Protein AF-A0A6M1YH96-F1 (afdb_monomer)

pLDDT: mean 87.59, std 16.26, range [47.84, 98.88]

Radius of gyration: 25.73 Å; Cα contacts (8 Å, |Δi|>4): 269; chains: 1; bounding box: 36×38×91 Å

Secondary structure (DSSP, 8-state):
--HHHHHHHHHHHHHTT-------PPPPS--PPPPSS-EEEEEEEP-SS-GGG-EEEEEE-STT--EEEE-TTS-EEEEPSP-SSEEEEEEEEEEEETTEEEEEEEEEETTTTEEEEEEE-TTT--EEE---SS--S--

Nearest PDB structures (foldseek):
  4v0o-assembly3_D  TM=5.963E-01  e=3.614E-01  Chlamydomonas reinhardtii
  4v0o-assembly1_F  TM=4.818E-01  e=2.767E-01  Chlamydomonas reinhardtii
  7d4i-assembly1_AF  TM=5.792E-01  e=1.449E+00  Saccharomyces cerevisiae S288C
  8hmd-assembly1_A  TM=5.738E-01  e=1.170E+00  Tetrahymena thermophila
  4v0m-assembly3_D  TM=4.833E-01  e=6.504E-01  Chlamydomonas reinhardtii

Sequence (139 aa):
MRIFKNSIYIFILLFFAACTKDVKKPAPKIITTDVYGDADECAFWIDQKDPQNSVLIGNDKSNIGALYVWDLEGNLIYKTDTLNRPVGVDVRYGMKIYNREVDIVVCALRSSNELKVFEIDPKTRKLIDITTKDKILTK

Mean predicted aligned error: 9.09 Å

Solvent-accessible surface area (backbone atoms only — not comparable to full-atom values): 8190 Å² total; per-residue (Å²): 142,67,71,70,63,60,55,54,55,56,56,57,59,62,62,72,67,66,78,77,78,80,74,79,69,88,71,78,94,64,64,61,64,83,67,95,67,40,73,78,42,57,34,67,49,74,36,88,90,46,65,84,74,18,32,44,34,33,30,14,48,27,77,78,9,26,47,39,30,21,42,79,76,17,48,76,77,41,67,57,71,75,32,49,21,30,43,67,41,46,64,50,72,68,43,54,40,77,95,40,70,40,37,37,39,38,32,33,26,71,79,76,78,42,72,47,37,20,38,52,40,88,87,78,65,41,75,42,85,66,60,54,98,87,53,78,71,60,113

Foldseek 3Di:
DPVVVVVVVVVVVVVVPPDPPPPPDDDDPAEADDDPAAWDDWDKDADPVDRQLIWIWTWHQAQQIWIFIAGPNRYTQDTDGGQGRWDDWDKDFQADQPPDTFIWIWTARPVVRDIWIWTQDSVRRYTHTPDDDPDDRHD

Structure (mmCIF, N/CA/C/O backbone):
data_AF-A0A6M1YH96-F1
#
_entry.id   AF-A0A6M1YH96-F1
#
loop_
_atom_site.group_PDB
_atom_site.id
_atom_site.type_symbol
_atom_site.label_atom_id
_atom_site.label_alt_id
_atom_site.label_comp_id
_atom_site.label_asym_id
_atom_site.label_entity_id
_atom_site.label_seq_id
_atom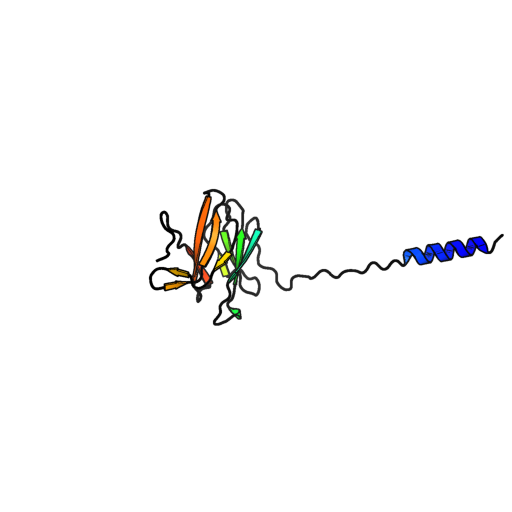_site.pdbx_PDB_ins_code
_atom_site.Cartn_x
_atom_site.Cartn_y
_atom_site.Cartn_z
_atom_site.occupancy
_atom_site.B_iso_or_equiv
_atom_site.auth_seq_id
_atom_site.auth_comp_id
_atom_site.auth_asym_id
_atom_site.auth_atom_id
_atom_site.pdbx_PDB_model_num
ATOM 1 N N . MET A 1 1 ? 15.737 -28.433 -71.567 1.00 50.66 1 MET A N 1
ATOM 2 C CA . MET A 1 1 ? 16.138 -28.339 -70.139 1.00 50.66 1 MET A CA 1
ATOM 3 C C . MET A 1 1 ? 16.320 -26.881 -69.664 1.00 50.66 1 MET A C 1
ATOM 5 O O . MET A 1 1 ? 17.292 -26.561 -68.994 1.00 50.66 1 MET A O 1
ATOM 9 N N . ARG A 1 2 ? 15.398 -25.967 -70.013 1.00 49.03 2 ARG A N 1
ATOM 10 C CA . ARG A 1 2 ? 15.454 -24.533 -69.629 1.00 49.03 2 ARG A CA 1
ATOM 11 C C . ARG A 1 2 ? 14.196 -24.069 -68.873 1.00 49.03 2 ARG A C 1
ATOM 13 O O . ARG A 1 2 ? 14.260 -23.105 -68.128 1.00 49.03 2 ARG A O 1
ATOM 20 N N . ILE A 1 3 ? 13.096 -24.819 -68.998 1.00 49.41 3 ILE A N 1
ATOM 21 C CA . ILE A 1 3 ? 11.785 -24.525 -68.394 1.00 49.41 3 ILE A CA 1
ATOM 22 C C . ILE A 1 3 ? 11.747 -24.897 -66.894 1.00 49.41 3 ILE A C 1
ATOM 24 O O . ILE A 1 3 ? 11.157 -24.178 -66.098 1.00 49.41 3 ILE A O 1
ATOM 28 N N . PHE A 1 4 ? 12.476 -25.938 -66.470 1.00 49.97 4 PHE A N 1
ATOM 29 C CA . PHE A 1 4 ? 12.535 -26.362 -65.058 1.00 49.97 4 PHE A CA 1
ATOM 30 C C . PHE A 1 4 ? 13.369 -25.445 -64.145 1.00 49.97 4 PHE A C 1
ATOM 32 O O . PHE A 1 4 ? 13.139 -25.426 -62.940 1.00 49.97 4 PHE A O 1
ATOM 39 N N . LYS A 1 5 ? 14.304 -24.649 -64.691 1.00 49.66 5 LYS A N 1
ATOM 40 C CA . LYS A 1 5 ? 15.101 -23.702 -63.886 1.00 49.66 5 LYS A CA 1
ATOM 41 C C . LYS A 1 5 ? 14.273 -22.493 -63.442 1.00 49.66 5 LYS A C 1
ATOM 43 O O . LYS A 1 5 ? 14.375 -22.096 -62.290 1.00 49.66 5 LYS A O 1
ATOM 48 N N . ASN A 1 6 ? 13.398 -21.969 -64.304 1.00 47.84 6 ASN A N 1
ATOM 49 C CA . ASN A 1 6 ? 12.561 -20.805 -63.977 1.00 47.84 6 ASN A CA 1
ATOM 50 C C . ASN A 1 6 ? 11.450 -21.137 -62.963 1.00 47.84 6 ASN A C 1
ATOM 52 O O . ASN A 1 6 ? 11.060 -20.274 -62.182 1.00 47.84 6 ASN A O 1
ATOM 56 N N . SER A 1 7 ? 10.992 -22.393 -62.925 1.00 53.00 7 SER A N 1
ATOM 57 C CA . SER A 1 7 ? 9.973 -22.853 -61.971 1.00 53.00 7 SER A CA 1
ATOM 58 C C . SER A 1 7 ? 10.498 -22.968 -60.531 1.00 53.00 7 SER A C 1
ATOM 60 O O . SER A 1 7 ? 9.726 -22.804 -59.590 1.00 53.00 7 SER A O 1
ATOM 62 N N . ILE A 1 8 ? 11.805 -23.200 -60.348 1.00 56.47 8 ILE A N 1
ATOM 63 C CA . ILE A 1 8 ? 12.463 -23.248 -59.029 1.00 56.47 8 ILE A CA 1
ATOM 64 C C . ILE A 1 8 ? 12.572 -21.850 -58.403 1.00 56.47 8 ILE A C 1
ATOM 66 O O . ILE A 1 8 ? 12.340 -21.697 -57.206 1.00 56.47 8 ILE A O 1
ATOM 70 N N . TYR A 1 9 ? 12.847 -20.814 -59.202 1.00 56.97 9 TYR A N 1
ATOM 71 C CA . TYR A 1 9 ? 12.941 -19.438 -58.699 1.00 56.97 9 TYR A CA 1
ATOM 72 C C . TYR A 1 9 ?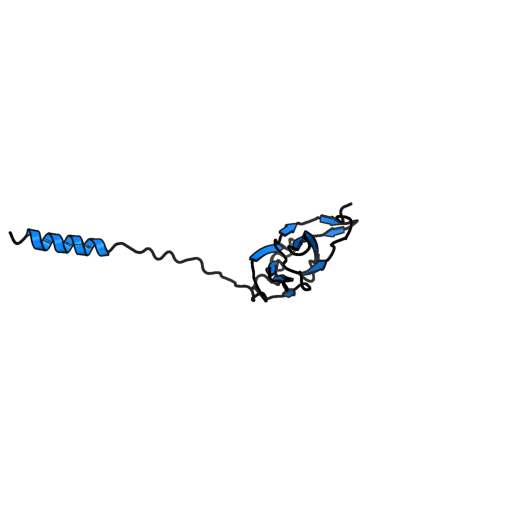 11.588 -18.879 -58.231 1.00 56.97 9 TYR A C 1
ATOM 74 O O . TYR A 1 9 ? 11.545 -18.143 -57.249 1.00 56.97 9 TYR A O 1
ATOM 82 N N . ILE A 1 10 ? 10.479 -19.273 -58.868 1.00 55.97 10 ILE A N 1
ATOM 83 C CA . ILE A 1 10 ? 9.119 -18.871 -58.460 1.00 55.97 10 ILE A CA 1
ATOM 84 C C . ILE A 1 10 ? 8.731 -19.505 -57.114 1.00 55.97 10 ILE A C 1
ATOM 86 O O . ILE A 1 10 ? 8.120 -18.846 -56.275 1.00 55.97 10 ILE A O 1
ATOM 90 N N . PHE A 1 11 ? 9.139 -20.753 -56.865 1.00 54.44 11 PHE A N 1
ATOM 91 C CA . PHE A 1 11 ? 8.855 -21.450 -55.605 1.00 54.44 11 PHE A CA 1
ATOM 92 C C . PHE A 1 11 ? 9.676 -20.902 -54.421 1.00 54.44 11 PHE A C 1
ATOM 94 O O . PHE A 1 11 ? 9.179 -20.841 -53.300 1.00 54.44 11 PHE A O 1
ATOM 101 N N . ILE A 1 12 ? 10.908 -20.439 -54.674 1.00 57.12 12 ILE A N 1
ATOM 102 C CA . ILE A 1 12 ? 11.766 -19.784 -53.670 1.00 57.12 12 ILE A CA 1
ATOM 103 C C . ILE A 1 12 ? 11.239 -18.383 -53.311 1.00 57.12 12 ILE A C 1
ATOM 105 O O . ILE A 1 12 ? 11.290 -17.996 -52.145 1.00 57.12 12 ILE A O 1
ATOM 109 N N . LEU A 1 13 ? 10.671 -17.641 -54.271 1.00 54.78 13 LEU A N 1
ATOM 110 C CA . LEU A 1 13 ? 10.087 -16.317 -54.013 1.00 54.78 13 LEU A CA 1
ATOM 111 C C . LEU A 1 13 ? 8.808 -16.389 -53.154 1.00 54.78 13 LEU A C 1
ATOM 113 O O . LEU A 1 13 ? 8.570 -15.517 -52.324 1.00 54.78 13 LEU A O 1
ATOM 117 N N . LEU A 1 14 ? 8.006 -17.447 -53.321 1.00 55.12 14 LEU A N 1
ATOM 118 C CA . LEU A 1 14 ? 6.779 -17.683 -52.546 1.00 55.12 14 LEU A CA 1
ATOM 119 C C . LEU A 1 14 ? 7.045 -18.105 -51.089 1.00 55.12 14 LEU A C 1
ATOM 121 O O . LEU A 1 14 ? 6.179 -17.914 -50.239 1.00 55.12 14 LEU A O 1
ATOM 125 N N . PHE A 1 15 ? 8.237 -18.621 -50.774 1.00 54.28 15 PHE A N 1
ATOM 126 C CA . PHE A 1 15 ? 8.600 -19.034 -49.412 1.00 54.28 15 PHE A CA 1
ATOM 127 C C . PHE A 1 15 ? 8.973 -17.859 -48.487 1.00 54.28 15 PHE A C 1
ATOM 129 O O . PHE A 1 15 ? 8.875 -17.985 -47.269 1.00 54.28 15 PHE A O 1
ATOM 136 N N . PHE A 1 16 ? 9.351 -16.700 -49.041 1.00 56.59 16 PHE A N 1
ATOM 137 C CA . PHE A 1 16 ? 9.677 -15.496 -48.260 1.00 56.59 16 PHE A CA 1
ATOM 138 C C . PHE A 1 16 ? 8.459 -14.630 -47.904 1.00 56.59 16 PHE A C 1
ATOM 140 O O . PHE A 1 16 ? 8.587 -13.698 -47.116 1.00 56.59 16 PHE A O 1
ATOM 147 N N . ALA A 1 17 ? 7.266 -14.958 -48.407 1.00 57.16 17 ALA A N 1
ATOM 148 C CA . ALA A 1 17 ? 6.011 -14.317 -48.007 1.00 57.16 17 ALA A CA 1
ATOM 149 C C . ALA A 1 17 ? 5.386 -14.971 -46.754 1.00 57.16 17 ALA A C 1
ATOM 151 O O . ALA A 1 17 ? 4.170 -14.925 -46.557 1.00 57.16 17 ALA A O 1
ATOM 152 N N . ALA A 1 18 ? 6.202 -15.607 -45.906 1.00 60.16 18 ALA A N 1
ATOM 153 C CA . ALA A 1 18 ? 5.763 -16.080 -44.602 1.00 60.16 18 ALA A CA 1
ATOM 154 C C . ALA A 1 18 ? 5.427 -14.864 -43.724 1.00 60.16 18 ALA A C 1
ATOM 156 O O . ALA A 1 18 ? 6.298 -14.152 -43.232 1.00 60.16 18 ALA A O 1
ATOM 157 N N . CYS A 1 19 ? 4.128 -14.615 -43.583 1.00 64.25 19 CYS A N 1
ATOM 158 C CA . CYS A 1 19 ? 3.533 -13.548 -42.795 1.00 64.25 19 CYS A CA 1
ATOM 159 C C . CYS A 1 19 ? 4.066 -13.562 -41.350 1.00 64.25 19 CYS A C 1
ATOM 161 O O . CYS A 1 19 ? 3.669 -14.403 -40.540 1.00 64.25 19 CYS A O 1
ATOM 163 N N . THR A 1 20 ? 4.930 -12.607 -41.001 1.00 64.88 20 THR A N 1
ATOM 164 C CA . THR A 1 20 ? 5.173 -12.243 -39.604 1.00 64.88 20 THR A CA 1
ATOM 165 C C . THR A 1 20 ? 3.915 -11.540 -39.115 1.00 64.88 20 THR A C 1
ATOM 167 O O . THR A 1 20 ? 3.715 -10.353 -39.366 1.00 64.88 20 THR A O 1
ATOM 170 N N . LYS A 1 21 ? 3.007 -12.275 -38.469 1.00 65.94 21 LYS A N 1
ATOM 171 C CA . LYS A 1 21 ? 1.923 -11.635 -37.725 1.00 65.94 21 LYS A CA 1
ATOM 172 C C . LYS A 1 21 ? 2.576 -10.823 -36.609 1.00 65.94 21 LYS A C 1
ATOM 174 O O . LYS A 1 21 ? 2.999 -11.399 -35.611 1.00 65.94 21 LYS A O 1
ATOM 179 N N . ASP A 1 22 ? 2.678 -9.510 -36.800 1.00 71.25 22 ASP A N 1
ATOM 180 C CA . ASP A 1 22 ? 3.011 -8.569 -35.736 1.00 71.25 22 ASP A CA 1
ATOM 181 C C . ASP A 1 22 ? 1.910 -8.674 -34.682 1.00 71.25 22 ASP A C 1
ATOM 183 O O . ASP A 1 22 ? 0.830 -8.087 -34.793 1.00 71.25 22 ASP A O 1
ATOM 187 N N . VAL A 1 23 ? 2.143 -9.508 -33.671 1.00 73.50 23 VAL A N 1
ATOM 188 C CA . VAL A 1 23 ? 1.274 -9.568 -32.504 1.00 73.50 23 VAL A CA 1
ATOM 189 C C . VAL A 1 23 ? 1.504 -8.265 -31.759 1.00 73.50 23 VAL A C 1
ATOM 191 O O . VAL A 1 23 ? 2.478 -8.118 -31.019 1.00 73.50 23 VAL A O 1
ATOM 194 N N . LYS A 1 24 ? 0.622 -7.292 -31.998 1.00 81.88 24 LYS A N 1
ATOM 195 C CA . LYS A 1 24 ? 0.617 -6.016 -31.289 1.00 81.88 24 LYS A CA 1
ATOM 196 C C . LYS A 1 24 ? 0.474 -6.319 -29.797 1.00 81.88 24 LYS A C 1
ATOM 198 O O . LYS A 1 24 ? 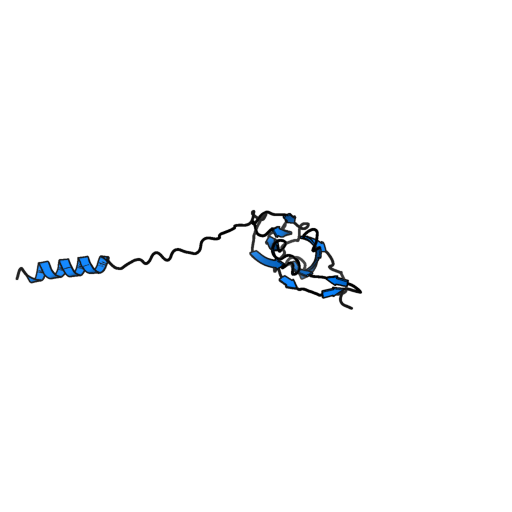-0.599 -6.706 -29.339 1.00 81.88 24 LYS A O 1
ATOM 203 N N . LYS A 1 25 ? 1.582 -6.220 -29.058 1.00 84.06 25 LYS A N 1
ATOM 204 C CA . LYS A 1 25 ? 1.589 -6.471 -27.616 1.00 84.06 25 LYS A CA 1
ATOM 205 C C . LYS A 1 25 ? 0.658 -5.461 -26.940 1.00 84.06 25 LYS A C 1
ATOM 207 O O . LYS A 1 25 ? 0.642 -4.300 -27.361 1.00 84.06 25 LYS A O 1
ATOM 212 N N . PRO A 1 26 ? -0.116 -5.873 -25.924 1.00 87.56 26 PRO A N 1
ATOM 213 C CA . PRO A 1 26 ? -0.884 -4.919 -25.144 1.00 87.56 26 PRO A CA 1
ATOM 214 C C . PRO A 1 26 ? 0.089 -3.910 -24.527 1.00 87.56 26 PRO A C 1
ATOM 216 O O . PRO A 1 26 ? 1.048 -4.290 -23.857 1.00 87.56 26 PRO A O 1
ATOM 219 N N . ALA A 1 27 ? -0.138 -2.631 -24.811 1.00 90.94 27 ALA A N 1
ATOM 220 C CA . ALA A 1 27 ? 0.546 -1.544 -24.132 1.00 90.94 27 ALA A CA 1
ATOM 221 C C . ALA A 1 27 ? -0.257 -1.183 -22.874 1.00 90.94 27 ALA A C 1
ATOM 223 O O . ALA A 1 27 ? -1.494 -1.195 -22.931 1.00 90.94 27 ALA A O 1
ATOM 224 N N . PRO A 1 28 ? 0.405 -0.865 -21.750 1.00 94.25 28 PRO A N 1
ATOM 225 C CA . PRO A 1 28 ? -0.300 -0.375 -20.578 1.00 94.25 28 PRO A CA 1
ATOM 226 C C . PRO A 1 28 ? -1.016 0.933 -20.928 1.00 94.25 28 PRO A C 1
ATOM 228 O O . PRO A 1 28 ? -0.459 1.801 -21.599 1.00 94.25 28 PRO A O 1
ATOM 231 N N . LYS A 1 29 ? -2.264 1.074 -20.476 1.00 96.06 29 LYS A N 1
ATOM 232 C CA . LYS A 1 29 ? -3.003 2.337 -20.605 1.00 96.06 29 LYS A CA 1
ATOM 233 C C . LYS A 1 29 ? -2.471 3.392 -19.632 1.00 96.06 29 LYS A C 1
ATOM 235 O O . LYS A 1 29 ? -2.505 4.577 -19.940 1.00 96.06 29 LYS A O 1
ATOM 240 N N . ILE A 1 30 ? -2.030 2.940 -18.461 1.00 97.38 30 ILE A N 1
ATOM 241 C CA . ILE A 1 30 ? -1.591 3.754 -17.331 1.00 97.38 30 ILE A CA 1
ATOM 242 C C . ILE A 1 30 ? -0.345 3.087 -16.755 1.00 97.38 30 ILE A C 1
ATOM 244 O O . ILE A 1 30 ? -0.272 1.857 -16.699 1.00 97.38 30 ILE A O 1
ATOM 248 N N . ILE A 1 31 ? 0.632 3.901 -16.373 1.00 97.81 31 ILE A N 1
ATOM 249 C CA . ILE A 1 31 ? 1.870 3.485 -15.718 1.00 97.81 31 ILE A CA 1
ATOM 250 C C . ILE A 1 31 ? 1.971 4.326 -14.449 1.00 97.81 31 ILE A C 1
ATOM 252 O O . ILE A 1 31 ? 1.758 5.536 -14.503 1.00 97.81 31 ILE A O 1
ATOM 256 N N . THR A 1 32 ? 2.246 3.689 -13.317 1.00 98.62 32 THR A N 1
ATOM 257 C CA . THR A 1 32 ? 2.444 4.395 -12.051 1.00 98.62 32 THR A CA 1
ATOM 258 C C . THR A 1 32 ? 3.710 5.240 -12.084 1.00 98.62 32 THR A C 1
ATOM 260 O O . THR A 1 32 ? 4.652 4.927 -12.809 1.00 98.62 32 THR A O 1
ATOM 263 N N . THR A 1 33 ? 3.791 6.266 -11.241 1.00 98.50 33 THR A N 1
ATOM 264 C CA . THR A 1 33 ? 5.090 6.875 -10.936 1.00 98.50 33 THR A CA 1
ATOM 265 C C . THR A 1 33 ? 6.028 5.835 -10.321 1.00 98.50 33 THR A C 1
ATOM 267 O O . THR A 1 33 ? 5.583 4.964 -9.568 1.00 98.50 33 THR A O 1
ATOM 270 N N . ASP A 1 34 ? 7.324 5.966 -10.589 1.00 98.25 34 ASP A N 1
ATOM 271 C CA . ASP A 1 34 ? 8.325 5.009 -10.124 1.00 98.25 34 ASP A CA 1
ATOM 272 C C . ASP A 1 34 ? 8.391 4.922 -8.591 1.00 98.25 34 ASP A C 1
ATOM 274 O O . ASP A 1 34 ? 8.212 5.908 -7.866 1.00 98.25 34 ASP A O 1
ATOM 278 N N . VAL A 1 35 ? 8.695 3.722 -8.096 1.00 98.06 35 VAL A N 1
ATOM 279 C CA . VAL A 1 35 ? 9.221 3.556 -6.738 1.00 98.06 35 VAL A CA 1
ATOM 280 C C . VAL A 1 35 ? 10.681 4.008 -6.693 1.00 98.06 35 VAL A C 1
ATOM 282 O O . VAL A 1 35 ? 11.322 4.205 -7.722 1.00 98.06 35 VAL A O 1
ATOM 285 N N . TYR A 1 36 ? 11.238 4.148 -5.492 1.00 96.94 36 TYR A N 1
ATOM 286 C CA . TYR A 1 36 ? 12.648 4.505 -5.346 1.00 96.94 36 TYR A CA 1
ATOM 287 C C . TYR A 1 36 ? 13.606 3.419 -5.869 1.00 96.94 36 TYR A C 1
ATOM 289 O O . TYR A 1 36 ? 14.596 3.739 -6.523 1.00 96.94 36 TYR A O 1
ATOM 297 N N . GLY A 1 37 ? 13.342 2.155 -5.533 1.00 96.81 37 GLY A N 1
ATOM 298 C CA . GLY A 1 37 ? 14.231 1.033 -5.814 1.00 96.81 37 GLY A CA 1
ATOM 299 C C . GLY A 1 37 ? 13.612 -0.032 -6.713 1.00 96.81 37 GLY A C 1
ATOM 300 O O . GLY A 1 37 ? 13.520 0.125 -7.925 1.00 96.81 37 GLY A O 1
ATOM 301 N N . ASP A 1 38 ? 13.264 -1.162 -6.110 1.00 96.81 38 ASP A N 1
ATOM 302 C CA . ASP A 1 38 ? 13.001 -2.424 -6.802 1.00 96.81 38 ASP A CA 1
ATOM 303 C C . ASP A 1 38 ? 11.512 -2.775 -6.694 1.00 96.81 38 ASP A C 1
ATOM 305 O O . ASP A 1 38 ? 11.077 -3.355 -5.699 1.00 96.81 38 ASP A O 1
ATOM 309 N N . ALA A 1 39 ? 10.712 -2.351 -7.677 1.00 97.69 39 ALA A N 1
ATOM 310 C CA . ALA A 1 39 ? 9.287 -2.684 -7.743 1.00 97.69 39 ALA A CA 1
ATOM 311 C C . ALA A 1 39 ? 9.091 -4.193 -7.962 1.00 97.69 39 ALA A C 1
ATOM 313 O O . ALA A 1 39 ? 9.742 -4.772 -8.833 1.00 97.69 39 ALA A O 1
ATOM 314 N N . ASP A 1 40 ? 8.179 -4.823 -7.214 1.00 97.31 40 ASP A N 1
ATOM 315 C CA . ASP A 1 40 ? 8.012 -6.286 -7.253 1.00 97.31 40 ASP A CA 1
ATOM 316 C C . ASP A 1 40 ? 6.551 -6.738 -7.371 1.00 97.31 40 ASP A C 1
ATOM 318 O O . ASP A 1 40 ? 6.147 -7.299 -8.388 1.00 97.31 40 ASP A O 1
ATOM 322 N N . GLU A 1 41 ? 5.742 -6.483 -6.344 1.00 97.50 41 GLU A N 1
ATOM 323 C CA . GLU A 1 41 ? 4.387 -7.011 -6.201 1.00 97.50 41 GLU A CA 1
ATOM 324 C C . GLU A 1 41 ? 3.393 -5.885 -5.897 1.00 97.50 41 GLU A C 1
ATOM 326 O O . GLU A 1 41 ? 3.741 -4.808 -5.402 1.00 97.50 41 GLU A O 1
ATOM 331 N N . CYS A 1 42 ? 2.124 -6.118 -6.231 1.00 98.19 42 CYS A N 1
ATOM 332 C CA . CYS A 1 42 ? 1.062 -5.154 -5.986 1.00 98.19 42 CYS A CA 1
ATOM 333 C C . CYS A 1 42 ? -0.297 -5.822 -5.768 1.00 98.19 42 CYS A C 1
ATOM 335 O O . CYS A 1 42 ? -0.529 -6.957 -6.186 1.00 98.19 42 CYS A O 1
ATOM 337 N N . ALA A 1 43 ? -1.204 -5.082 -5.136 1.00 98.69 43 ALA A N 1
ATOM 338 C CA . ALA A 1 43 ? -2.597 -5.443 -4.940 1.00 98.69 43 ALA A CA 1
ATOM 339 C C . ALA A 1 43 ? -3.489 -4.200 -5.045 1.00 98.69 43 ALA A C 1
ATOM 341 O O . ALA A 1 43 ? -3.071 -3.086 -4.731 1.00 98.69 43 ALA A O 1
ATOM 342 N N . PHE A 1 44 ? -4.737 -4.394 -5.464 1.00 98.56 44 PHE A N 1
ATOM 343 C CA . PHE A 1 44 ? -5.741 -3.335 -5.437 1.00 98.56 44 PHE A CA 1
ATOM 344 C C . PHE A 1 44 ? -6.510 -3.357 -4.119 1.00 98.56 44 PHE A C 1
ATOM 346 O O . PHE A 1 44 ? -7.009 -4.407 -3.705 1.00 98.56 44 PHE A O 1
ATOM 353 N N . TRP A 1 45 ? -6.674 -2.183 -3.511 1.00 98.81 45 TRP A N 1
ATOM 354 C CA . TRP A 1 45 ? -7.754 -1.955 -2.559 1.00 98.81 45 TRP A CA 1
ATOM 355 C C . TRP A 1 45 ? -8.929 -1.312 -3.285 1.00 98.81 45 TRP A C 1
ATOM 357 O O . TRP A 1 45 ? -8.775 -0.270 -3.925 1.00 98.81 45 TRP A O 1
ATOM 367 N N . ILE A 1 46 ? -10.088 -1.957 -3.201 1.00 98.56 46 ILE A N 1
ATOM 368 C CA . ILE A 1 46 ? -11.315 -1.515 -3.850 1.00 98.56 46 ILE A CA 1
ATOM 369 C C . ILE A 1 46 ? -12.188 -0.797 -2.830 1.00 98.56 46 ILE A C 1
ATOM 371 O O . ILE A 1 46 ? -12.694 -1.422 -1.895 1.00 98.56 46 ILE A O 1
ATOM 375 N N . ASP A 1 47 ? -12.425 0.493 -3.052 1.00 98.06 47 ASP A N 1
ATOM 376 C CA . ASP A 1 47 ? -13.457 1.212 -2.312 1.00 98.06 47 ASP A CA 1
ATOM 377 C C . ASP A 1 47 ? -14.831 0.755 -2.823 1.00 98.06 47 ASP A C 1
ATOM 379 O O . ASP A 1 47 ? -15.263 1.091 -3.927 1.00 98.06 47 ASP A O 1
ATOM 383 N N . GLN A 1 48 ? -15.533 -0.039 -2.013 1.00 95.56 48 GLN A N 1
ATOM 384 C CA . GLN A 1 48 ? -16.852 -0.563 -2.376 1.00 95.56 48 GLN A CA 1
ATOM 385 C C . GLN A 1 48 ? -17.928 0.525 -2.497 1.00 95.56 48 GLN A C 1
ATOM 387 O O . GLN A 1 48 ? -18.947 0.298 -3.150 1.00 95.56 48 GLN A O 1
ATOM 392 N N . LYS A 1 49 ? -17.744 1.684 -1.851 1.00 95.94 49 LYS A N 1
ATOM 393 C CA . LYS A 1 49 ? -18.707 2.793 -1.886 1.00 95.94 49 LYS A CA 1
ATOM 394 C C . LYS A 1 49 ? -18.476 3.694 -3.089 1.00 95.94 49 LYS A C 1
ATOM 396 O O . LYS A 1 49 ? -19.448 4.180 -3.662 1.00 95.94 49 LYS A O 1
ATOM 401 N N . ASP A 1 50 ? -17.219 3.897 -3.464 1.00 97.19 50 ASP A N 1
ATOM 402 C CA . ASP A 1 50 ? -16.838 4.675 -4.639 1.00 97.19 50 ASP A CA 1
ATOM 403 C C . ASP A 1 50 ? -15.636 4.040 -5.353 1.00 97.19 50 ASP A C 1
ATOM 405 O O . ASP A 1 50 ? -14.491 4.384 -5.058 1.00 97.19 50 ASP A O 1
ATOM 409 N N . PRO A 1 51 ? -15.865 3.148 -6.334 1.00 97.69 51 PRO A N 1
ATOM 410 C CA . PRO A 1 51 ? -14.788 2.432 -7.010 1.00 97.69 51 PRO A CA 1
ATOM 411 C C . PRO A 1 51 ? -13.732 3.325 -7.673 1.00 97.69 51 PRO A C 1
ATOM 413 O O . PRO A 1 51 ? -12.617 2.852 -7.889 1.00 97.69 51 PRO A O 1
ATOM 416 N N . GLN A 1 52 ? -14.035 4.595 -7.972 1.00 97.38 52 GLN A N 1
ATOM 417 C CA . GLN A 1 52 ? -13.054 5.544 -8.515 1.00 97.38 52 GLN A CA 1
ATOM 418 C C . GLN A 1 52 ? -12.014 5.988 -7.474 1.00 97.38 52 GLN A C 1
ATOM 420 O O . GLN A 1 52 ? -10.930 6.418 -7.852 1.00 97.38 52 GLN A O 1
ATOM 425 N N . ASN A 1 53 ? -12.301 5.832 -6.177 1.00 97.75 53 ASN A N 1
ATOM 426 C CA . ASN A 1 53 ? -11.349 6.076 -5.088 1.00 97.75 53 ASN A CA 1
ATOM 427 C C . ASN A 1 53 ? -10.467 4.862 -4.760 1.00 97.75 53 ASN A C 1
ATOM 429 O O . ASN A 1 53 ? -9.640 4.948 -3.848 1.00 97.75 53 ASN A O 1
ATOM 433 N N . SER A 1 54 ? -10.625 3.748 -5.480 1.00 98.75 54 SER A N 1
ATOM 434 C CA . SER A 1 54 ? -9.764 2.570 -5.335 1.00 98.75 54 SER A CA 1
ATOM 435 C C . SER A 1 54 ? -8.302 2.921 -5.604 1.00 98.75 54 SER A C 1
ATOM 437 O O . SER A 1 54 ? -7.993 3.872 -6.321 1.00 98.75 54 SER A O 1
ATOM 439 N N . VAL A 1 55 ? -7.387 2.134 -5.044 1.00 98.88 55 VAL A N 1
ATOM 440 C CA . VAL A 1 55 ? -5.948 2.393 -5.163 1.00 98.88 55 VAL A CA 1
ATOM 441 C C . VAL A 1 55 ? -5.184 1.137 -5.529 1.00 98.88 55 VAL A C 1
ATOM 443 O O . VAL A 1 55 ? -5.554 0.028 -5.131 1.00 98.88 55 VAL A O 1
ATOM 446 N N . LEU A 1 56 ? -4.086 1.324 -6.258 1.00 98.81 56 LEU A N 1
ATOM 447 C CA . LEU A 1 56 ? -3.053 0.309 -6.388 1.00 98.81 56 LEU A CA 1
ATOM 448 C C . LEU A 1 56 ? -2.058 0.477 -5.243 1.00 98.81 56 L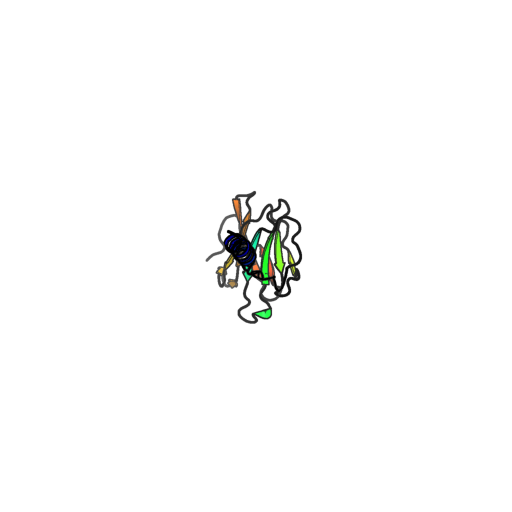EU A C 1
ATOM 450 O O . LEU A 1 56 ? -1.598 1.583 -4.969 1.00 98.81 56 LEU A O 1
ATOM 454 N N . ILE A 1 57 ? -1.699 -0.623 -4.599 1.00 98.88 57 ILE A N 1
ATOM 455 C CA . ILE A 1 57 ? -0.709 -0.656 -3.531 1.00 98.88 57 ILE A CA 1
ATOM 456 C C . ILE A 1 57 ? 0.401 -1.592 -3.970 1.00 98.88 57 ILE A C 1
ATOM 458 O O . ILE A 1 57 ? 0.122 -2.722 -4.356 1.00 98.88 57 ILE A O 1
ATOM 462 N N . GLY A 1 58 ? 1.649 -1.147 -3.912 1.00 98.62 58 GLY A N 1
ATOM 463 C CA . GLY A 1 58 ? 2.801 -1.957 -4.308 1.00 98.62 58 GLY A CA 1
ATOM 464 C C . GLY A 1 58 ? 3.992 -1.757 -3.390 1.00 98.62 58 GLY A C 1
ATOM 465 O O . GLY A 1 58 ? 4.030 -0.807 -2.604 1.00 98.62 58 GLY A O 1
ATOM 466 N N . ASN A 1 59 ? 4.956 -2.668 -3.468 1.00 98.38 59 ASN A N 1
ATOM 467 C CA . ASN A 1 59 ? 6.169 -2.621 -2.661 1.00 98.38 59 ASN A CA 1
ATOM 468 C C . ASN A 1 59 ? 7.410 -2.266 -3.487 1.00 98.38 59 ASN A C 1
ATOM 470 O O . ASN A 1 59 ? 7.537 -2.600 -4.662 1.00 98.38 59 ASN A O 1
ATOM 474 N N . ASP A 1 60 ? 8.361 -1.642 -2.804 1.00 98.25 60 ASP A N 1
ATOM 475 C CA . ASP A 1 60 ? 9.763 -1.567 -3.201 1.00 98.25 60 ASP A CA 1
ATOM 476 C C . ASP A 1 60 ? 10.545 -2.564 -2.336 1.00 98.25 60 ASP A C 1
ATOM 478 O O . ASP A 1 60 ? 10.627 -2.371 -1.125 1.00 98.25 60 ASP A O 1
ATOM 482 N N . LYS A 1 61 ? 11.105 -3.632 -2.914 1.00 97.12 61 LYS A N 1
ATOM 483 C CA . LYS A 1 61 ? 11.827 -4.683 -2.167 1.00 97.12 61 LYS A CA 1
ATOM 484 C C . LYS A 1 61 ? 13.296 -4.353 -1.875 1.00 97.12 61 LYS A C 1
ATOM 486 O O . LYS A 1 61 ? 14.060 -5.232 -1.450 1.00 97.12 61 LYS A O 1
ATOM 491 N N . SER A 1 62 ? 13.720 -3.107 -2.091 1.00 96.88 62 SER A N 1
ATOM 492 C CA . SER A 1 62 ? 15.061 -2.647 -1.727 1.00 96.88 62 SER A CA 1
ATOM 493 C C . SER A 1 62 ? 15.257 -2.571 -0.204 1.00 96.88 62 SER A C 1
ATOM 495 O O . SER A 1 62 ? 14.330 -2.696 0.597 1.00 96.88 62 SER A O 1
ATOM 497 N N . ASN A 1 63 ? 16.505 -2.388 0.232 1.00 94.94 63 ASN A N 1
ATOM 498 C CA . ASN A 1 63 ? 16.862 -2.243 1.651 1.00 94.94 63 ASN A CA 1
ATOM 499 C C . ASN A 1 63 ? 16.271 -0.989 2.315 1.00 94.94 63 ASN A C 1
ATOM 501 O O . ASN A 1 63 ? 16.117 -0.968 3.533 1.00 94.94 63 ASN A O 1
ATOM 505 N N . ILE A 1 64 ? 15.930 0.025 1.522 1.00 95.44 64 ILE A N 1
ATOM 506 C CA . ILE A 1 64 ? 15.209 1.226 1.957 1.00 95.44 64 ILE A CA 1
ATOM 507 C C . ILE A 1 64 ? 13.809 1.303 1.332 1.00 95.44 64 ILE A C 1
ATOM 509 O O . ILE A 1 64 ? 13.267 2.388 1.112 1.00 95.44 64 ILE A O 1
ATOM 513 N N . GLY A 1 65 ? 13.250 0.125 1.053 1.00 97.19 65 GLY A N 1
ATOM 514 C CA . GLY A 1 65 ? 11.940 -0.076 0.468 1.00 97.19 65 GLY A CA 1
ATOM 515 C C . GLY A 1 65 ? 10.787 0.448 1.317 1.00 97.19 65 GLY A C 1
ATOM 516 O O . GLY A 1 65 ? 10.959 0.867 2.455 1.00 97.19 65 GLY A O 1
ATOM 517 N N . ALA A 1 66 ? 9.586 0.458 0.757 1.00 98.19 66 ALA A N 1
ATOM 518 C CA . ALA A 1 66 ? 8.362 0.891 1.429 1.00 98.19 66 ALA A CA 1
ATOM 519 C C . ALA A 1 66 ? 7.147 0.323 0.689 1.00 98.19 66 ALA A C 1
ATOM 521 O O . ALA A 1 66 ? 7.299 -0.255 -0.392 1.00 98.19 66 ALA A O 1
ATOM 522 N N . LEU A 1 67 ? 5.950 0.530 1.241 1.00 98.69 67 LEU A N 1
ATOM 523 C CA . LEU A 1 67 ? 4.722 0.434 0.459 1.00 98.69 67 LEU A CA 1
ATOM 524 C C . LEU A 1 67 ? 4.385 1.797 -0.148 1.00 98.69 67 LEU A C 1
ATOM 526 O O . LEU A 1 67 ? 4.547 2.841 0.488 1.00 98.69 67 LEU A O 1
ATOM 530 N N . TYR A 1 68 ? 3.901 1.764 -1.380 1.00 98.81 68 TYR A N 1
ATOM 531 C CA . TYR A 1 68 ? 3.493 2.912 -2.176 1.00 98.81 68 TYR A CA 1
ATOM 532 C C . TYR A 1 68 ? 2.030 2.727 -2.567 1.00 98.81 68 TYR A C 1
ATOM 534 O O . TYR A 1 68 ? 1.596 1.608 -2.841 1.00 98.81 68 TYR A O 1
ATOM 542 N N . VAL A 1 69 ? 1.274 3.820 -2.566 1.00 98.88 69 VAL A N 1
ATOM 543 C CA . VAL A 1 69 ? -0.154 3.843 -2.881 1.00 98.88 69 VAL A CA 1
ATOM 544 C C . VAL A 1 69 ? -0.382 4.830 -4.013 1.00 98.88 69 VAL A C 1
ATOM 546 O O . VAL A 1 69 ? -0.078 6.019 -3.870 1.00 98.88 69 VAL A O 1
ATOM 549 N N . TRP A 1 70 ? -0.942 4.340 -5.112 1.00 98.88 70 TRP A N 1
ATOM 550 C CA . TRP A 1 70 ? -1.263 5.125 -6.296 1.00 98.88 70 TRP A CA 1
ATOM 551 C C . TRP A 1 70 ? -2.768 5.199 -6.525 1.00 98.88 70 TRP A C 1
ATOM 553 O O . TRP A 1 70 ? -3.491 4.236 -6.262 1.00 98.88 70 TRP A O 1
ATOM 563 N N . ASP A 1 71 ? -3.230 6.333 -7.044 1.00 98.75 71 ASP A N 1
ATOM 564 C CA . ASP A 1 71 ? -4.573 6.424 -7.620 1.00 98.75 71 ASP A CA 1
ATOM 565 C C . ASP A 1 71 ? -4.682 5.626 -8.937 1.00 98.75 71 ASP A C 1
ATOM 567 O O . ASP A 1 71 ? -3.712 5.027 -9.419 1.00 98.75 71 ASP A O 1
ATOM 571 N N . LEU A 1 72 ? -5.885 5.577 -9.514 1.00 98.50 72 LEU A N 1
ATOM 572 C CA . LEU A 1 72 ? -6.142 4.813 -10.738 1.00 98.50 72 LEU A CA 1
ATOM 573 C C . LEU A 1 72 ? -5.514 5.451 -11.984 1.00 98.50 72 LEU A C 1
ATOM 575 O O . LEU A 1 72 ? -5.388 4.776 -13.004 1.00 98.50 72 LEU A O 1
ATOM 579 N N . GLU A 1 73 ? -5.085 6.710 -11.899 1.00 98.44 73 GLU A N 1
ATOM 580 C CA . GLU A 1 73 ? -4.319 7.440 -12.907 1.00 98.44 73 GLU A CA 1
ATOM 581 C C . GLU A 1 73 ? -2.803 7.205 -12.792 1.00 98.44 73 GLU A C 1
ATOM 583 O O . GLU A 1 73 ? -2.048 7.646 -13.660 1.00 98.44 73 GLU A O 1
ATOM 588 N N . GLY A 1 74 ? -2.356 6.470 -11.769 1.00 98.56 74 GLY A N 1
ATOM 589 C CA . GLY A 1 74 ? -0.957 6.119 -11.550 1.00 98.56 74 GLY A CA 1
ATOM 590 C C . GLY A 1 74 ? -0.155 7.172 -10.782 1.00 98.56 74 GLY A C 1
ATOM 591 O O . GLY A 1 74 ? 1.069 7.055 -10.700 1.00 98.56 74 GLY A O 1
ATOM 592 N N . ASN A 1 75 ? -0.795 8.182 -10.192 1.00 98.75 75 ASN A N 1
ATOM 593 C CA . ASN A 1 75 ? -0.113 9.183 -9.376 1.00 98.75 75 ASN A CA 1
ATOM 594 C C . ASN A 1 75 ? 0.118 8.648 -7.962 1.00 98.75 75 ASN A C 1
ATOM 596 O O . ASN A 1 75 ? -0.792 8.107 -7.335 1.00 98.75 75 ASN A O 1
ATOM 600 N N . LEU A 1 76 ? 1.329 8.830 -7.431 1.00 98.75 76 LEU A N 1
ATOM 601 C CA . LEU A 1 76 ? 1.631 8.485 -6.043 1.00 98.75 76 LEU A CA 1
ATOM 602 C C . LEU A 1 76 ? 0.885 9.430 -5.099 1.00 98.75 76 LEU A C 1
ATOM 604 O O . LEU A 1 76 ? 1.143 10.633 -5.089 1.00 98.75 76 LEU A O 1
ATOM 608 N N . ILE A 1 77 ? 0.007 8.875 -4.265 1.00 98.69 77 ILE A N 1
ATOM 609 C CA . ILE A 1 77 ? -0.779 9.643 -3.290 1.00 98.69 77 ILE A CA 1
ATOM 610 C C . ILE A 1 77 ? -0.329 9.406 -1.847 1.00 98.69 77 ILE A C 1
ATOM 612 O O . ILE A 1 77 ? -0.595 10.234 -0.973 1.00 98.69 77 ILE A O 1
ATOM 616 N N . TYR A 1 78 ? 0.365 8.296 -1.579 1.00 98.75 78 TYR A N 1
ATOM 617 C CA . TYR A 1 78 ? 0.913 7.993 -0.261 1.00 98.75 78 TYR A CA 1
ATOM 618 C C . TYR A 1 78 ? 2.084 7.004 -0.342 1.00 98.75 78 TYR A C 1
ATOM 620 O O . TYR A 1 78 ? 2.141 6.150 -1.221 1.00 98.75 78 TYR A O 1
ATOM 628 N N . LYS A 1 79 ? 3.014 7.111 0.609 1.00 98.62 79 LYS A N 1
ATOM 629 C CA . LYS A 1 79 ? 4.128 6.184 0.820 1.00 98.62 79 LYS A CA 1
ATOM 630 C C . LYS A 1 79 ? 4.279 5.966 2.325 1.00 98.62 79 LYS A C 1
ATOM 632 O O . LYS A 1 79 ? 4.188 6.934 3.082 1.00 98.62 79 LYS A O 1
ATOM 637 N N . THR A 1 80 ? 4.501 4.727 2.755 1.00 98.56 80 THR A N 1
ATOM 638 C CA . THR A 1 80 ? 4.816 4.433 4.162 1.00 98.56 80 THR A CA 1
ATOM 639 C C . THR A 1 80 ? 6.217 4.921 4.530 1.00 98.56 80 THR A C 1
ATOM 641 O O . THR A 1 80 ? 7.034 5.254 3.667 1.00 98.56 80 THR A O 1
ATOM 644 N N . ASP A 1 81 ? 6.538 4.866 5.820 1.00 97.06 81 ASP A N 1
ATOM 645 C CA . ASP A 1 81 ? 7.933 4.874 6.253 1.00 97.06 81 ASP A CA 1
ATOM 646 C C . ASP A 1 81 ? 8.708 3.696 5.644 1.00 97.06 81 ASP A C 1
ATOM 648 O O . ASP A 1 81 ? 8.125 2.733 5.127 1.00 97.06 81 ASP A O 1
ATOM 652 N N . THR A 1 82 ? 10.037 3.778 5.706 1.00 96.88 82 THR A N 1
ATOM 653 C CA . THR A 1 82 ? 10.923 2.734 5.198 1.00 96.88 82 THR A CA 1
ATOM 654 C C . THR A 1 82 ? 10.659 1.399 5.891 1.00 96.88 82 THR A C 1
ATOM 656 O O . THR A 1 82 ? 10.796 1.253 7.105 1.00 96.88 82 THR A O 1
ATOM 659 N N . LEU A 1 83 ? 10.346 0.402 5.076 1.00 93.44 83 LEU A N 1
ATOM 660 C CA . LEU A 1 83 ? 10.230 -0.998 5.420 1.00 93.44 83 LEU A CA 1
ATOM 661 C C . LEU A 1 83 ? 11.472 -1.684 4.839 1.00 93.44 83 LEU A C 1
ATOM 663 O O . LEU A 1 83 ? 11.767 -1.582 3.653 1.00 93.44 83 LEU A O 1
ATOM 667 N N . ASN A 1 84 ? 12.274 -2.340 5.668 1.00 93.31 84 ASN A N 1
ATOM 668 C CA . ASN A 1 84 ? 13.499 -2.980 5.195 1.00 93.31 84 ASN A CA 1
ATOM 669 C C . ASN A 1 84 ? 13.150 -4.232 4.366 1.00 93.31 84 ASN A C 1
ATOM 671 O O . ASN A 1 84 ? 12.845 -5.286 4.923 1.00 93.31 84 ASN A O 1
ATOM 675 N N . ARG A 1 85 ? 13.187 -4.114 3.031 1.00 95.38 85 ARG A N 1
ATOM 676 C CA . ARG A 1 85 ? 12.876 -5.185 2.065 1.00 95.38 85 ARG A CA 1
ATOM 677 C C . ARG A 1 85 ? 11.477 -5.803 2.254 1.00 95.38 85 ARG A C 1
ATOM 679 O O . ARG A 1 85 ? 11.392 -7.014 2.506 1.00 95.38 85 ARG A O 1
ATOM 686 N N . PRO A 1 86 ? 10.386 -5.017 2.147 1.00 97.19 86 PRO A N 1
ATOM 687 C CA . PRO A 1 86 ? 9.044 -5.565 2.107 1.00 97.19 86 PRO A CA 1
ATOM 688 C C . PRO A 1 86 ? 8.904 -6.436 0.859 1.00 97.19 86 PRO A C 1
ATOM 690 O O . PRO A 1 86 ? 9.340 -6.061 -0.228 1.00 97.19 86 PRO A O 1
ATOM 693 N N . VAL A 1 87 ? 8.301 -7.600 1.029 1.00 96.56 87 VAL A N 1
ATOM 694 C CA . VAL A 1 87 ? 7.937 -8.543 -0.028 1.00 96.56 87 VAL A CA 1
ATOM 695 C C . VAL A 1 87 ? 6.502 -8.981 0.214 1.00 96.56 87 VAL A C 1
ATOM 697 O O . VAL A 1 87 ? 6.051 -9.042 1.359 1.00 96.56 87 VAL A O 1
ATOM 700 N N . GLY A 1 88 ? 5.776 -9.286 -0.845 1.00 96.25 88 GLY A N 1
ATOM 701 C CA . GLY A 1 88 ? 4.341 -9.489 -0.815 1.00 96.25 88 GLY A CA 1
ATOM 702 C C . GLY A 1 88 ? 3.594 -8.175 -0.626 1.00 96.25 88 GLY A C 1
ATOM 703 O O . GLY A 1 88 ? 3.994 -7.304 0.147 1.00 96.25 88 GLY A O 1
ATOM 704 N N . VAL A 1 89 ? 2.455 -8.063 -1.293 1.00 98.00 89 VAL A N 1
ATOM 705 C CA . VAL A 1 89 ? 1.403 -7.111 -0.943 1.00 98.00 89 VAL A CA 1
ATOM 706 C C . VAL A 1 89 ? 0.085 -7.836 -1.146 1.00 98.00 89 VAL A C 1
ATOM 708 O O . VAL A 1 89 ? -0.170 -8.354 -2.230 1.00 98.00 89 VAL A O 1
ATOM 711 N N . ASP A 1 90 ? -0.745 -7.895 -0.113 1.00 98.44 90 ASP A N 1
ATOM 712 C CA . ASP A 1 90 ? -2.087 -8.465 -0.218 1.00 98.44 90 ASP A CA 1
ATOM 713 C C . ASP A 1 90 ? -3.095 -7.617 0.556 1.00 98.44 90 ASP A C 1
ATOM 715 O O . ASP A 1 90 ? -2.753 -6.978 1.553 1.00 98.44 90 ASP A O 1
ATOM 719 N N . VAL A 1 91 ? -4.343 -7.618 0.091 1.00 98.50 91 VAL A N 1
ATOM 720 C CA . VAL A 1 91 ? -5.444 -6.838 0.664 1.00 98.50 91 VAL A CA 1
ATOM 721 C C . VAL A 1 91 ? -6.542 -7.781 1.136 1.00 98.50 91 VAL A C 1
ATOM 723 O O . VAL A 1 91 ? -6.975 -8.679 0.408 1.00 98.50 91 VAL A O 1
ATOM 726 N N . ARG A 1 92 ? -7.037 -7.578 2.357 1.00 97.31 92 ARG A N 1
ATOM 727 C CA . ARG A 1 92 ? -8.221 -8.277 2.872 1.00 97.31 92 ARG A CA 1
ATOM 728 C C . ARG A 1 92 ? -9.208 -7.286 3.452 1.00 97.31 92 ARG A C 1
ATOM 730 O O . ARG A 1 92 ? -8.822 -6.304 4.069 1.00 97.31 92 ARG A O 1
ATOM 737 N N . TYR A 1 93 ? -10.482 -7.581 3.249 1.00 97.44 93 TYR A N 1
ATOM 738 C CA . TYR A 1 93 ? -11.577 -6.692 3.604 1.00 97.44 93 TYR A CA 1
ATOM 739 C C . TYR A 1 93 ? -12.267 -7.167 4.874 1.00 97.44 93 TYR A C 1
ATOM 741 O O . TYR A 1 93 ? -12.286 -8.368 5.161 1.00 97.44 93 TYR A O 1
ATOM 749 N N . GLY A 1 94 ? -12.865 -6.233 5.603 1.00 94.94 94 GLY A N 1
ATOM 750 C CA . GLY A 1 94 ? -13.782 -6.564 6.690 1.00 94.94 94 GLY A CA 1
ATOM 751 C C . GLY A 1 94 ? -13.144 -7.297 7.877 1.00 94.94 94 GLY A C 1
ATOM 752 O O . GLY A 1 94 ? -13.797 -8.096 8.557 1.00 94.94 94 GLY A O 1
ATOM 753 N N . MET A 1 95 ? -11.855 -7.068 8.145 1.00 92.62 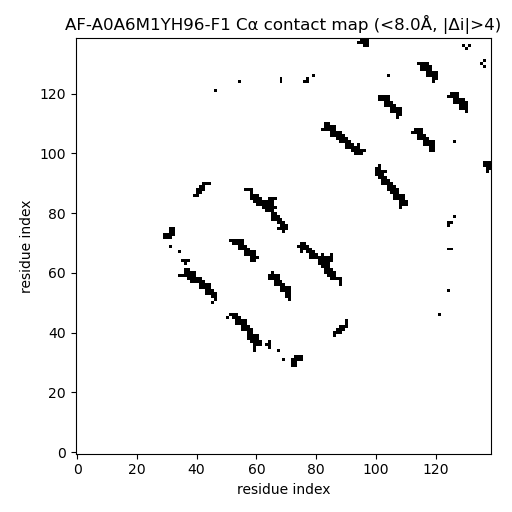95 MET A N 1
ATOM 754 C CA . MET A 1 95 ? -11.190 -7.650 9.306 1.00 92.62 95 MET A CA 1
ATOM 755 C C . MET A 1 95 ? -11.776 -7.058 10.590 1.00 92.62 95 MET A C 1
ATOM 757 O O . MET A 1 95 ? -11.769 -5.845 10.806 1.00 92.62 95 MET A O 1
ATOM 761 N N . LYS A 1 96 ? -12.246 -7.927 11.487 1.00 91.81 96 LYS A N 1
ATOM 762 C CA . LYS A 1 96 ? -12.751 -7.519 12.801 1.00 91.81 96 LYS A CA 1
ATOM 763 C C . LYS A 1 96 ? -11.595 -7.253 13.759 1.00 91.81 96 LYS A C 1
ATOM 765 O O . LYS A 1 96 ? -10.961 -8.185 14.250 1.00 91.81 96 LYS A O 1
ATOM 770 N N . ILE A 1 97 ? -11.378 -5.977 14.065 1.00 87.00 97 ILE A N 1
ATOM 771 C CA . ILE A 1 97 ? -10.384 -5.500 15.025 1.00 87.00 97 ILE A CA 1
ATOM 772 C C . ILE A 1 97 ? -11.099 -4.775 16.161 1.00 87.00 97 ILE A C 1
ATOM 774 O O . ILE A 1 97 ? -11.628 -3.671 16.020 1.00 87.00 97 ILE A O 1
ATOM 778 N N . TYR A 1 98 ? -11.115 -5.403 17.330 1.00 84.44 98 TYR A N 1
ATOM 779 C CA . TYR A 1 98 ? -11.911 -4.971 18.473 1.00 84.44 98 TYR A CA 1
ATOM 780 C C . TYR A 1 98 ? -13.403 -4.759 18.148 1.00 84.44 98 TYR A C 1
ATOM 782 O O . TYR A 1 98 ? -14.122 -5.726 17.933 1.00 84.44 98 TYR A O 1
ATOM 790 N N . ASN A 1 99 ? -13.893 -3.517 18.189 1.00 87.31 99 ASN A N 1
ATOM 791 C CA . ASN A 1 99 ? -15.277 -3.157 17.848 1.00 87.31 99 ASN A CA 1
ATOM 792 C C . ASN A 1 99 ? -15.364 -2.486 16.467 1.00 87.31 99 ASN A C 1
ATOM 794 O O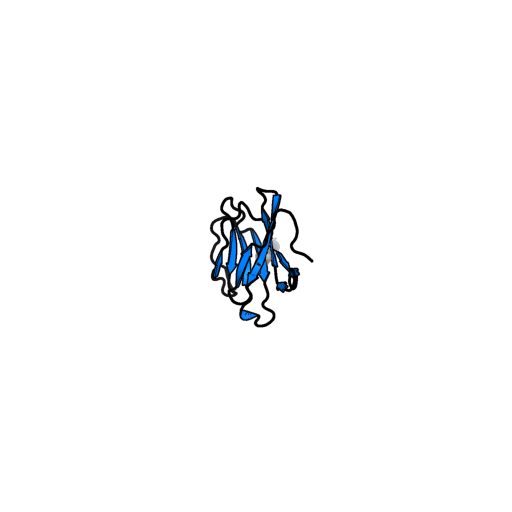 . ASN A 1 99 ? -16.341 -1.800 16.180 1.00 87.31 99 ASN A O 1
ATOM 798 N N . ARG A 1 100 ? -14.319 -2.627 15.647 1.00 89.44 100 ARG A N 1
ATOM 799 C CA . ARG A 1 100 ? -14.224 -2.046 14.311 1.00 89.44 100 ARG A CA 1
ATOM 800 C C . ARG A 1 100 ? -14.087 -3.151 13.277 1.00 89.44 100 ARG A C 1
ATOM 802 O O . ARG A 1 100 ? -13.548 -4.219 13.557 1.00 89.44 100 ARG A O 1
ATOM 809 N N . GLU A 1 101 ? -14.564 -2.850 12.087 1.00 93.75 101 GLU A N 1
ATOM 810 C CA . GLU A 1 101 ? -14.342 -3.634 10.886 1.00 93.75 101 GLU A CA 1
ATOM 811 C C . GLU A 1 101 ? -13.500 -2.770 9.952 1.00 93.75 101 GLU A C 1
ATOM 813 O O . GLU A 1 101 ? -13.862 -1.619 9.697 1.00 93.75 101 GLU A O 1
ATOM 818 N N . VAL A 1 102 ? -12.337 -3.277 9.550 1.00 95.06 102 VAL A N 1
ATOM 819 C CA . VAL A 1 102 ? -11.351 -2.517 8.779 1.00 95.06 102 VAL A CA 1
ATOM 820 C C . VAL A 1 102 ? -10.814 -3.348 7.627 1.00 95.06 102 VAL A C 1
ATOM 822 O O . VAL A 1 102 ? -10.680 -4.568 7.733 1.00 95.06 102 VAL A O 1
ATOM 825 N N . ASP A 1 103 ? -10.462 -2.677 6.541 1.00 97.69 103 ASP A N 1
ATOM 826 C CA . ASP A 1 103 ? -9.707 -3.299 5.466 1.00 97.69 103 ASP A CA 1
ATOM 827 C C . ASP A 1 103 ? -8.222 -3.220 5.800 1.00 97.69 103 ASP A C 1
ATOM 829 O O . ASP A 1 103 ? -7.737 -2.221 6.343 1.00 97.69 103 ASP A O 1
ATOM 833 N N . ILE A 1 104 ? -7.503 -4.293 5.493 1.00 97.62 104 ILE A N 1
ATOM 834 C CA . ILE A 1 104 ? -6.093 -4.427 5.812 1.00 97.62 104 ILE A CA 1
ATOM 835 C C . ILE A 1 104 ? -5.244 -4.673 4.576 1.00 97.62 104 ILE A C 1
ATOM 837 O O . ILE A 1 104 ? -5.662 -5.323 3.617 1.00 97.62 104 ILE A O 1
ATOM 841 N N . VAL A 1 105 ? -4.012 -4.197 4.665 1.00 98.38 105 VAL A N 1
ATOM 842 C CA . VAL A 1 105 ? -2.927 -4.434 3.721 1.00 98.38 105 VAL A CA 1
ATOM 843 C C . VAL A 1 105 ? -1.820 -5.155 4.470 1.00 98.38 105 VAL A C 1
ATOM 845 O O . VAL A 1 105 ? -1.452 -4.749 5.572 1.00 98.38 105 VAL A O 1
ATOM 848 N N . VAL A 1 106 ? -1.285 -6.224 3.891 1.00 97.25 106 VAL A N 1
ATOM 849 C CA . VAL A 1 106 ? -0.242 -7.035 4.523 1.00 97.25 106 VAL A CA 1
ATOM 850 C C . VAL A 1 106 ? 0.965 -7.147 3.608 1.00 97.25 106 VAL A C 1
ATOM 852 O O . VAL A 1 106 ? 0.819 -7.384 2.411 1.00 97.25 106 VAL A O 1
ATOM 855 N N . CYS A 1 107 ? 2.155 -7.025 4.189 1.00 97.38 107 CYS A N 1
ATOM 856 C CA . CYS A 1 107 ? 3.414 -7.409 3.559 1.00 97.38 107 CYS A CA 1
ATOM 857 C C . CYS A 1 107 ? 4.302 -8.162 4.557 1.00 97.38 107 CYS A C 1
ATOM 859 O O . CYS A 1 107 ? 4.089 -8.107 5.770 1.00 97.38 107 CYS A O 1
ATOM 861 N N . ALA A 1 108 ? 5.305 -8.876 4.059 1.00 95.88 108 ALA A N 1
ATOM 862 C CA . ALA A 1 108 ? 6.335 -9.511 4.870 1.00 95.88 108 ALA A CA 1
ATOM 863 C C . ALA A 1 108 ? 7.639 -8.707 4.804 1.00 95.88 108 ALA A C 1
ATOM 865 O O . ALA A 1 108 ? 8.023 -8.222 3.745 1.00 95.88 108 ALA A O 1
ATOM 866 N N . LEU A 1 109 ? 8.364 -8.598 5.914 1.00 93.69 109 LEU A N 1
ATOM 867 C CA . LEU A 1 109 ? 9.687 -7.982 5.970 1.00 93.69 109 LEU A CA 1
ATOM 868 C C . LEU A 1 109 ? 10.750 -9.072 5.949 1.00 93.69 109 LEU A C 1
ATOM 870 O O . LEU A 1 109 ? 10.980 -9.768 6.941 1.00 93.69 109 LEU A O 1
ATOM 874 N N . ARG A 1 110 ? 11.436 -9.220 4.814 1.00 86.44 110 ARG A N 1
ATOM 875 C CA . ARG A 1 110 ? 12.403 -10.311 4.625 1.00 86.44 110 ARG A CA 1
ATOM 876 C C . ARG A 1 110 ? 13.622 -10.200 5.546 1.00 86.44 110 ARG A C 1
ATOM 878 O O . ARG A 1 110 ? 14.278 -11.203 5.801 1.00 86.44 110 ARG A O 1
ATOM 885 N N . SER A 1 111 ? 13.950 -8.999 6.026 1.00 84.50 111 SER A N 1
ATOM 886 C CA . SER A 1 111 ? 15.079 -8.788 6.938 1.00 84.50 111 SER A CA 1
ATOM 887 C C . SER A 1 111 ? 14.802 -9.243 8.370 1.00 84.50 111 SER A C 1
ATOM 889 O O . SER A 1 111 ? 15.731 -9.675 9.046 1.00 84.50 111 SER A O 1
ATOM 891 N N . SER A 1 112 ? 13.558 -9.110 8.843 1.00 87.88 112 SER A N 1
ATOM 892 C CA . SER A 1 112 ? 13.170 -9.401 10.231 1.00 87.88 112 SER A CA 1
ATOM 893 C C . SER A 1 112 ? 12.290 -10.644 10.376 1.00 87.88 112 SER A C 1
ATOM 895 O O . SER A 1 112 ? 12.037 -11.065 11.499 1.00 87.88 112 SER A O 1
ATOM 897 N N . ASN A 1 113 ? 11.876 -11.274 9.269 1.00 89.06 113 ASN A N 1
ATOM 898 C CA . ASN A 1 113 ? 10.909 -12.380 9.249 1.00 89.06 113 ASN A CA 1
ATOM 899 C C . ASN A 1 113 ? 9.578 -12.017 9.932 1.00 89.06 113 ASN A C 1
ATOM 901 O O . ASN A 1 113 ? 8.963 -12.840 10.607 1.00 89.06 113 ASN A O 1
ATOM 905 N N . GLU A 1 114 ? 9.136 -10.775 9.749 1.00 89.81 114 GLU A N 1
ATOM 906 C CA . GLU A 1 114 ? 7.906 -10.240 10.335 1.00 89.81 114 GLU A CA 1
ATOM 907 C C . GLU A 1 114 ? 6.832 -10.050 9.265 1.00 89.81 114 GLU A C 1
ATOM 909 O O . GLU A 1 114 ? 7.140 -9.776 8.106 1.00 89.81 114 GLU A O 1
ATOM 914 N N . LEU A 1 115 ? 5.562 -10.130 9.663 1.00 92.88 115 LEU A N 1
ATOM 915 C CA . LEU A 1 115 ? 4.459 -9.595 8.872 1.00 92.88 115 LEU A CA 1
ATOM 916 C C . LEU A 1 115 ? 4.135 -8.191 9.369 1.00 92.88 115 LEU A C 1
ATOM 918 O O . LEU A 1 115 ? 3.954 -7.981 10.568 1.00 92.88 115 LEU A O 1
ATOM 922 N N . LYS A 1 116 ? 4.026 -7.248 8.440 1.00 94.50 116 LYS A N 1
ATOM 923 C CA . LYS A 1 116 ? 3.462 -5.927 8.685 1.00 94.50 116 LYS A CA 1
ATOM 924 C C . LYS A 1 116 ? 2.016 -5.912 8.233 1.00 94.50 116 LYS A C 1
ATOM 926 O O . LYS A 1 116 ? 1.707 -6.334 7.122 1.00 94.50 116 LYS A O 1
ATOM 931 N N . VAL A 1 117 ? 1.147 -5.418 9.105 1.00 95.50 117 VAL A N 1
ATOM 932 C CA . VAL A 1 117 ? -0.284 -5.275 8.847 1.00 95.50 117 VAL A CA 1
ATOM 933 C C . VAL A 1 117 ? -0.635 -3.804 8.978 1.00 95.50 117 VAL A C 1
ATOM 935 O O . VAL A 1 117 ? -0.357 -3.182 10.003 1.00 95.50 117 VAL A O 1
ATOM 938 N N . PHE A 1 118 ? -1.263 -3.262 7.947 1.00 97.19 118 PHE A N 1
ATOM 939 C CA . PHE A 1 118 ? -1.737 -1.890 7.913 1.00 97.19 118 PHE A CA 1
ATOM 940 C C . PHE A 1 118 ? -3.254 -1.865 7.779 1.00 97.19 118 PHE A C 1
ATOM 942 O O . PHE A 1 118 ? -3.808 -2.645 7.015 1.00 97.19 118 PHE A O 1
ATOM 949 N N . GLU A 1 119 ? -3.916 -0.948 8.473 1.00 96.69 119 GLU A N 1
ATOM 950 C CA . GLU A 1 119 ? -5.279 -0.518 8.152 1.00 96.69 119 GLU A CA 1
ATOM 951 C C . GLU A 1 119 ? -5.210 0.515 7.022 1.00 96.69 119 GLU A C 1
ATOM 953 O O . GLU A 1 119 ? -4.378 1.423 7.077 1.00 96.69 119 GLU A O 1
ATOM 958 N N . ILE A 1 120 ? -6.073 0.406 6.012 1.00 98.25 120 ILE A N 1
ATOM 959 C CA . ILE A 1 120 ? -6.261 1.483 5.033 1.00 98.25 120 ILE A CA 1
ATOM 960 C C . ILE A 1 120 ? -7.419 2.381 5.467 1.00 98.25 120 ILE A C 1
ATOM 962 O O . ILE A 1 120 ? -8.544 1.926 5.656 1.00 98.25 120 ILE A O 1
ATOM 966 N N . ASP A 1 121 ? -7.146 3.677 5.626 1.00 97.38 121 ASP A N 1
ATOM 967 C CA . ASP A 1 121 ? -8.191 4.669 5.874 1.00 97.38 121 ASP A CA 1
ATOM 968 C C . ASP A 1 121 ? -8.948 4.944 4.562 1.00 97.38 121 ASP A C 1
ATOM 970 O O . ASP A 1 121 ? -8.359 5.512 3.638 1.00 97.38 121 ASP A O 1
ATOM 974 N N . PRO A 1 122 ? -10.251 4.622 4.461 1.00 96.25 122 PRO A N 1
ATOM 975 C CA . PRO A 1 122 ? -10.999 4.760 3.213 1.00 96.25 122 PRO A CA 1
ATOM 976 C C . PRO A 1 122 ? -11.184 6.216 2.764 1.00 96.25 122 PRO A C 1
ATOM 978 O O . PRO A 1 122 ? -11.466 6.467 1.599 1.00 96.25 122 PRO A O 1
ATOM 981 N N . LYS A 1 123 ? -11.037 7.202 3.660 1.00 96.31 123 LYS A N 1
ATOM 982 C CA . LYS A 1 123 ? -11.178 8.622 3.303 1.00 96.31 123 LYS A CA 1
ATOM 983 C C . LYS A 1 123 ? -9.878 9.203 2.776 1.00 96.31 123 LYS A C 1
ATOM 985 O O . LYS A 1 123 ? -9.880 9.981 1.826 1.00 96.31 123 LYS A O 1
ATOM 990 N N . THR A 1 124 ? -8.770 8.887 3.442 1.00 98.00 124 THR A N 1
ATOM 991 C CA . THR A 1 124 ? -7.463 9.477 3.119 1.00 98.00 124 THR A CA 1
ATOM 992 C C . THR A 1 124 ? -6.614 8.593 2.216 1.00 98.00 124 THR A C 1
ATOM 994 O O . THR A 1 124 ? -5.659 9.095 1.626 1.00 98.00 124 THR A O 1
ATOM 997 N N . ARG A 1 125 ? -6.970 7.308 2.084 1.00 98.19 125 ARG A N 1
ATOM 998 C CA . ARG A 1 125 ? -6.238 6.258 1.356 1.00 98.19 125 ARG A CA 1
ATOM 999 C C . ARG A 1 125 ? -4.824 6.018 1.901 1.00 98.19 125 ARG A C 1
ATOM 1001 O O . ARG A 1 125 ? -3.953 5.510 1.202 1.00 98.19 125 ARG A O 1
ATOM 1008 N N . LYS A 1 126 ? -4.582 6.396 3.161 1.00 98.56 126 LYS A N 1
ATOM 1009 C CA . LYS A 1 126 ? -3.304 6.193 3.854 1.00 98.56 126 LYS A CA 1
ATOM 1010 C C . LYS A 1 126 ? -3.279 4.846 4.563 1.00 98.56 126 LYS A C 1
ATOM 1012 O O . LYS A 1 126 ? -4.307 4.388 5.057 1.00 98.56 126 LYS A O 1
ATOM 1017 N N . LEU A 1 127 ? -2.085 4.264 4.654 1.00 98.56 127 LEU A N 1
ATOM 1018 C CA . LEU A 1 127 ? -1.836 3.038 5.410 1.00 98.56 127 LEU A CA 1
ATOM 1019 C C . LEU A 1 127 ? -1.399 3.383 6.836 1.00 98.56 127 LEU A C 1
ATOM 1021 O O . LEU A 1 127 ? -0.486 4.181 7.035 1.00 98.56 127 LEU A O 1
ATOM 1025 N N . ILE A 1 128 ? -2.045 2.777 7.824 1.00 96.88 128 ILE A N 1
ATOM 1026 C CA . ILE A 1 128 ? -1.788 2.981 9.251 1.00 96.88 128 ILE A CA 1
ATOM 1027 C C . ILE A 1 128 ? -1.256 1.665 9.812 1.00 96.88 128 ILE A C 1
ATOM 1029 O O . ILE A 1 128 ? -1.971 0.668 9.788 1.00 96.88 128 ILE A O 1
ATOM 1033 N N 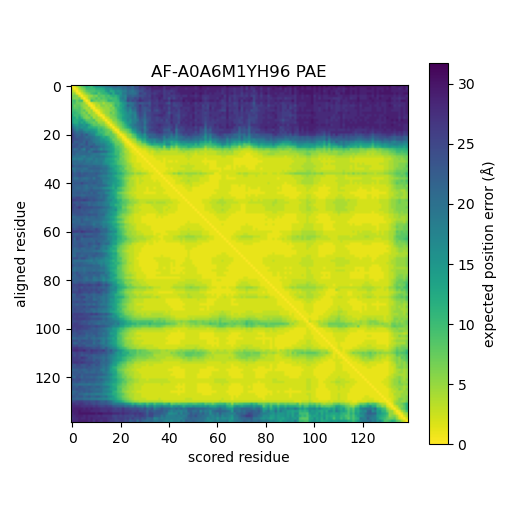. ASP A 1 129 ? -0.011 1.641 10.297 1.00 94.75 129 ASP A N 1
ATOM 1034 C CA . ASP A 1 129 ? 0.590 0.422 10.860 1.00 94.75 129 ASP A CA 1
ATOM 1035 C C . ASP A 1 129 ? -0.158 0.005 12.135 1.00 94.75 129 ASP A C 1
ATOM 1037 O O . ASP A 1 129 ? -0.216 0.750 13.115 1.00 94.75 129 ASP A O 1
ATOM 1041 N N . ILE A 1 130 ? -0.735 -1.194 12.106 1.00 93.12 130 ILE A N 1
ATOM 1042 C CA . ILE A 1 130 ? -1.461 -1.816 13.220 1.00 93.12 130 ILE A CA 1
ATOM 1043 C C . ILE A 1 130 ? -0.787 -3.119 13.673 1.00 93.12 130 ILE A C 1
ATOM 1045 O O . ILE A 1 130 ? -1.379 -3.921 14.398 1.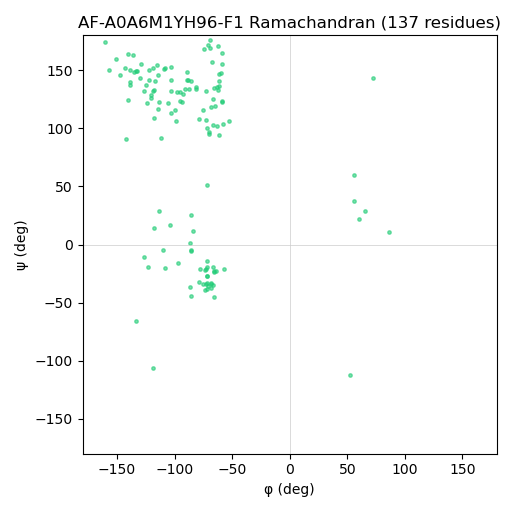00 93.12 130 ILE A O 1
ATOM 1049 N N . THR A 1 131 ? 0.457 -3.350 13.249 1.00 91.19 131 THR A N 1
ATOM 1050 C CA . THR A 1 131 ? 1.253 -4.514 13.643 1.00 91.19 131 THR A CA 1
ATOM 1051 C C . THR A 1 131 ? 1.490 -4.488 15.150 1.00 91.19 131 THR A C 1
ATOM 1053 O O . THR A 1 131 ? 1.908 -3.470 15.703 1.00 91.19 131 THR A O 1
ATOM 1056 N N . THR A 1 132 ? 1.284 -5.615 15.835 1.00 84.62 132 THR A N 1
ATOM 1057 C CA . THR A 1 132 ? 1.641 -5.736 17.257 1.00 84.62 132 THR A CA 1
ATOM 1058 C C . THR A 1 132 ? 2.741 -6.760 17.462 1.00 84.62 132 THR A C 1
ATOM 1060 O O . THR A 1 132 ? 2.906 -7.674 16.659 1.00 84.62 132 THR A O 1
ATOM 1063 N N . LYS A 1 133 ? 3.496 -6.595 18.553 1.00 71.12 133 LYS A N 1
ATOM 1064 C CA . LYS A 1 133 ? 4.621 -7.473 18.895 1.00 71.12 133 LYS A CA 1
ATOM 1065 C C . LYS A 1 133 ? 4.195 -8.899 19.246 1.00 71.12 133 LYS A C 1
ATOM 1067 O O . LYS A 1 133 ? 4.914 -9.829 18.910 1.00 71.12 133 LYS A O 1
ATOM 1072 N N . ASP A 1 134 ? 3.036 -9.063 19.890 1.00 65.69 134 ASP A N 1
ATOM 1073 C CA . ASP A 1 134 ? 2.722 -10.306 20.610 1.00 65.69 134 ASP A CA 1
ATOM 1074 C C . ASP A 1 134 ? 1.389 -10.956 20.200 1.00 65.69 134 ASP A C 1
ATOM 1076 O O . ASP A 1 134 ? 1.102 -12.079 20.619 1.00 65.69 134 ASP A O 1
ATOM 1080 N N . LYS A 1 135 ? 0.535 -10.270 19.421 1.00 57.59 135 LYS A N 1
ATOM 1081 C CA . LYS A 1 135 ? -0.792 -10.772 19.014 1.00 57.59 135 LYS A CA 1
ATOM 1082 C C . LYS A 1 135 ? -1.210 -10.281 17.627 1.00 57.59 135 LYS A C 1
ATOM 1084 O O . LYS A 1 135 ? -0.983 -9.134 17.252 1.00 57.59 135 LYS A O 1
ATOM 1089 N N . ILE A 1 136 ? -1.937 -11.105 16.885 1.00 58.81 136 ILE A N 1
ATOM 1090 C CA . ILE A 1 136 ? -2.776 -10.574 15.805 1.00 58.81 136 ILE A CA 1
ATOM 1091 C C . ILE A 1 136 ? -3.963 -9.875 16.488 1.00 58.81 136 ILE A C 1
ATOM 1093 O O . ILE A 1 136 ? -4.543 -10.437 17.417 1.00 58.81 136 ILE A O 1
ATOM 1097 N N . LEU A 1 137 ? -4.294 -8.640 16.088 1.00 62.19 137 LEU A N 1
ATOM 1098 C CA . LEU A 1 137 ? -5.404 -7.844 16.643 1.00 62.19 137 LEU A CA 1
ATOM 1099 C C . LEU A 1 137 ? -6.780 -8.380 16.221 1.00 62.19 137 LEU A C 1
ATOM 1101 O O . LEU A 1 137 ? -7.634 -7.649 15.733 1.00 62.19 137 LEU A O 1
ATOM 1105 N N . THR A 1 138 ? -7.007 -9.669 16.407 1.00 58.16 138 THR A N 1
ATOM 1106 C CA . THR A 1 138 ? -8.295 -10.318 16.194 1.00 58.16 138 THR A CA 1
ATOM 1107 C C . THR A 1 138 ? -8.928 -10.565 17.555 1.00 58.16 138 THR A C 1
ATOM 1109 O O . THR A 1 138 ? -8.256 -11.035 18.476 1.00 58.16 138 THR A O 1
ATOM 1112 N N . LYS A 1 139 ? -10.203 -10.200 17.697 1.00 55.12 139 LYS A N 1
ATOM 1113 C CA . LYS A 1 139 ? -11.021 -10.640 18.831 1.00 55.12 139 LYS A CA 1
ATOM 1114 C C . LYS A 1 139 ? -11.511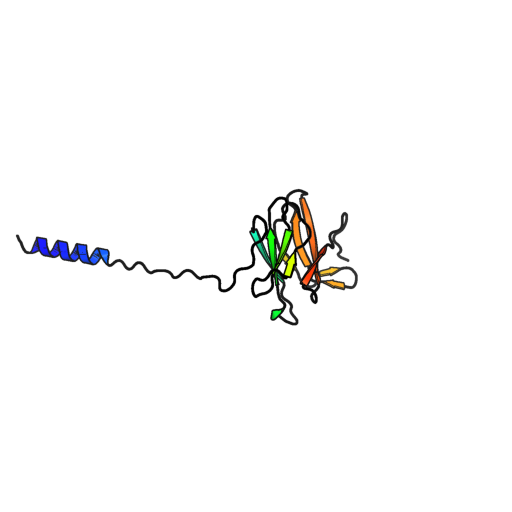 -12.062 18.620 1.00 55.12 139 LYS A C 1
ATOM 1116 O O . LYS A 1 139 ? -11.853 -12.378 17.460 1.00 55.12 139 LYS A O 1
#